Protein AF-A0A5J5AJ14-F1 (afdb_monomer)

Sequence (95 aa):
MIQNDLVHGWGLDFALRKCVEPAHEKIGVVDAHWIVHQTVPSLGNQGQADSGKAPWEGVRKRCRKEWSMFQDRMATAERAYFVAMGIDPHNSTAG

Mean predicted aligned error: 10.91 Å

Foldseek 3Di:
DPDPPPPCVVVVVVLVQVVDVVSVVVDDDPDDDDDPPPVPPPCQQPADDDPNDGRVVVVVVVVVVVVVVVVVVSVVVVCVVCVVVVHDVVVVPPD

pLDDT: mean 72.02, std 12.81, range [34.88, 90.69]

Solvent-accessible surface area (backbone atoms only — not comparable to full-atom values): 6083 Å² total; per-residue (Å²): 126,88,60,71,70,73,78,52,46,69,65,48,53,74,64,63,45,76,85,41,87,65,35,81,80,73,60,71,83,91,72,86,78,86,76,84,78,82,80,69,70,88,48,56,76,41,60,68,65,54,97,91,42,62,14,31,57,52,45,52,54,49,43,54,52,43,50,51,56,49,52,55,50,51,55,50,52,52,47,52,50,29,54,76,70,74,42,70,64,84,73,65,79,80,122

InterPro domains:
  IPR007877 Protein of unknown function DUF707 [PF05212] (1-79)
  IPR007877 Protein of unknown function DUF707 [PTHR31210] (1-82)

Radius of gyration: 17.96 Å; Cα contacts (8 Å, |Δi|>4): 42; chains: 1; bounding box: 38×35×46 Å

Secondary structure (DSSP, 8-state):
----HHHHHHHHHHHHGGGSSSHHHHS--S-----------TTTT-S--BTTB-HHHHHHHHHHHHHHHHHHHHHHHHHHHHHHTT--GGGTT--

Organism: NCBI:txid561372

Structure (mmCIF, N/CA/C/O backbone):
data_AF-A0A5J5AJ14-F1
#
_entry.id   AF-A0A5J5AJ14-F1
#
loop_
_atom_site.group_PDB
_atom_site.id
_atom_site.type_symbol
_atom_site.label_atom_id
_atom_site.label_alt_id
_atom_site.label_comp_id
_atom_site.label_asym_id
_atom_site.label_entity_id
_atom_site.label_seq_id
_atom_site.pdbx_PDB_ins_code
_atom_site.Cartn_x
_atom_site.Cartn_y
_atom_site.Cartn_z
_atom_site.occupancy
_atom_site.B_iso_or_equiv
_atom_site.auth_seq_id
_atom_site.auth_comp_id
_atom_site.auth_asym_id
_atom_site.auth_atom_id
_atom_site.pdbx_PDB_model_num
ATOM 1 N N . MET A 1 1 ? -12.020 -2.124 -1.207 1.00 55.03 1 MET A N 1
ATOM 2 C CA . MET A 1 1 ? -11.153 -1.232 -0.431 1.00 55.03 1 MET A CA 1
ATOM 3 C C . MET A 1 1 ? -12.080 -0.368 0.407 1.00 55.03 1 MET A C 1
ATOM 5 O O . MET A 1 1 ? -12.570 0.635 -0.084 1.00 55.03 1 MET A O 1
ATOM 9 N N . ILE A 1 2 ? -12.446 -0.821 1.608 1.00 49.25 2 ILE A N 1
ATOM 10 C CA . ILE A 1 2 ? -13.176 0.011 2.567 1.00 49.25 2 ILE A CA 1
ATOM 11 C C . ILE A 1 2 ? -12.137 0.851 3.282 1.00 49.25 2 ILE A C 1
ATOM 13 O O . ILE A 1 2 ? -11.470 0.397 4.213 1.00 49.25 2 ILE A O 1
ATOM 17 N N . GLN A 1 3 ? -11.965 2.066 2.789 1.00 51.84 3 GLN A N 1
ATOM 18 C CA . GLN A 1 3 ? -10.985 3.002 3.292 1.00 51.84 3 GLN A CA 1
ATOM 19 C C . GLN A 1 3 ? -11.640 4.374 3.306 1.00 51.84 3 GLN A C 1
ATOM 21 O O . GLN A 1 3 ? -12.222 4.807 2.326 1.00 51.84 3 GLN A O 1
ATOM 26 N N . ASN A 1 4 ? -11.584 5.023 4.465 1.00 54.28 4 ASN A N 1
ATOM 27 C CA . ASN A 1 4 ? -11.664 6.471 4.519 1.00 54.28 4 ASN A CA 1
ATOM 28 C C . ASN A 1 4 ? -10.481 6.975 3.675 1.00 54.28 4 ASN A C 1
ATOM 30 O O . ASN A 1 4 ? -9.333 6.691 4.035 1.00 54.28 4 ASN A O 1
ATOM 34 N N . ASP A 1 5 ? -10.779 7.589 2.532 1.00 52.09 5 ASP A N 1
ATOM 35 C CA . ASP A 1 5 ? -9.903 7.723 1.357 1.00 52.09 5 ASP A CA 1
ATOM 36 C C . ASP A 1 5 ? -8.513 8.329 1.640 1.00 52.09 5 ASP A C 1
ATOM 38 O O . ASP A 1 5 ? -7.566 8.104 0.891 1.00 52.09 5 ASP A O 1
ATOM 42 N N . LEU A 1 6 ? -8.334 9.028 2.763 1.00 55.91 6 LEU A N 1
ATOM 43 C CA . LEU A 1 6 ? -7.098 9.748 3.077 1.00 55.91 6 LEU A CA 1
ATOM 44 C C . LEU A 1 6 ? -6.028 8.920 3.810 1.00 55.91 6 LEU A C 1
ATOM 46 O O . LEU A 1 6 ? -4.842 9.195 3.665 1.00 55.91 6 LEU A O 1
ATOM 50 N N . VAL A 1 7 ? -6.397 7.886 4.578 1.00 55.34 7 VAL A N 1
ATOM 51 C CA . VAL A 1 7 ? -5.413 7.120 5.386 1.00 55.34 7 VAL A CA 1
ATOM 52 C C . VAL A 1 7 ? -4.572 6.170 4.528 1.00 55.34 7 VAL A C 1
ATOM 54 O O . VAL A 1 7 ? -3.444 5.840 4.882 1.00 55.34 7 VAL A O 1
ATOM 57 N N . HIS A 1 8 ? -5.113 5.719 3.399 1.00 54.62 8 HIS A N 1
ATOM 58 C CA . HIS A 1 8 ? -4.451 4.741 2.538 1.00 54.62 8 HIS A CA 1
ATOM 59 C C . HIS A 1 8 ? -3.950 5.313 1.211 1.00 54.62 8 HIS A C 1
ATOM 61 O O . HIS A 1 8 ? -3.161 4.636 0.552 1.00 54.62 8 HIS A O 1
ATOM 67 N N . GLY A 1 9 ? -4.326 6.550 0.855 1.00 58.81 9 GLY A N 1
ATOM 68 C CA . GLY A 1 9 ? -3.691 7.277 -0.249 1.00 58.81 9 GLY A CA 1
ATOM 69 C C . GLY A 1 9 ? -2.166 7.291 -0.100 1.00 58.81 9 GLY A C 1
ATOM 70 O O . GLY A 1 9 ? -1.460 6.917 -1.027 1.00 58.81 9 GLY A O 1
ATOM 71 N N . TRP A 1 10 ? -1.668 7.508 1.125 1.00 61.94 10 TRP A N 1
ATOM 72 C CA . TRP A 1 10 ? -0.228 7.496 1.415 1.00 61.94 10 TRP A CA 1
ATOM 73 C C . TRP A 1 10 ? 0.477 6.174 1.059 1.00 61.94 10 TRP A C 1
ATOM 75 O O . TRP A 1 10 ? 1.613 6.169 0.594 1.00 61.94 10 TRP A O 1
ATOM 85 N N . GLY A 1 11 ? -0.189 5.030 1.253 1.00 66.94 11 GLY A N 1
ATOM 86 C CA . GLY A 1 11 ? 0.352 3.722 0.868 1.00 66.94 11 GLY A CA 1
ATOM 87 C C . GLY A 1 11 ? 0.284 3.465 -0.641 1.00 66.94 11 GLY A C 1
ATOM 88 O O . GLY A 1 11 ? 1.135 2.762 -1.188 1.00 66.94 11 GLY A O 1
ATOM 89 N N . LEU A 1 12 ? -0.719 4.038 -1.312 1.00 70.56 12 LEU A N 1
ATOM 90 C CA . LEU A 1 12 ? -0.925 3.946 -2.757 1.00 70.56 12 LEU A CA 1
ATOM 91 C C . LEU A 1 12 ? 0.165 4.705 -3.531 1.00 70.56 12 LEU A C 1
ATOM 93 O O . LEU A 1 12 ? 0.637 4.214 -4.558 1.00 70.56 12 LEU A O 1
ATOM 97 N N . ASP A 1 13 ? 0.611 5.848 -3.006 1.00 66.69 13 ASP A N 1
ATOM 98 C CA . ASP A 1 13 ? 1.645 6.697 -3.615 1.00 66.69 13 ASP A CA 1
ATOM 99 C C . ASP A 1 13 ? 2.959 5.930 -3.855 1.00 66.69 13 ASP A C 1
ATOM 101 O O . ASP A 1 13 ? 3.592 6.059 -4.908 1.00 66.69 13 ASP A O 1
ATOM 105 N N . PHE A 1 14 ? 3.338 5.041 -2.926 1.00 67.62 14 PHE A N 1
ATOM 106 C CA . PHE A 1 14 ? 4.516 4.177 -3.075 1.00 67.62 14 PHE A CA 1
ATOM 107 C C . PHE A 1 14 ? 4.392 3.163 -4.220 1.00 67.62 14 PHE A C 1
ATOM 109 O O . PHE A 1 14 ? 5.410 2.743 -4.774 1.00 67.62 14 PHE A O 1
ATOM 116 N N . ALA A 1 15 ? 3.170 2.762 -4.579 1.00 73.44 15 ALA A N 1
ATOM 117 C CA . ALA A 1 15 ? 2.919 1.814 -5.659 1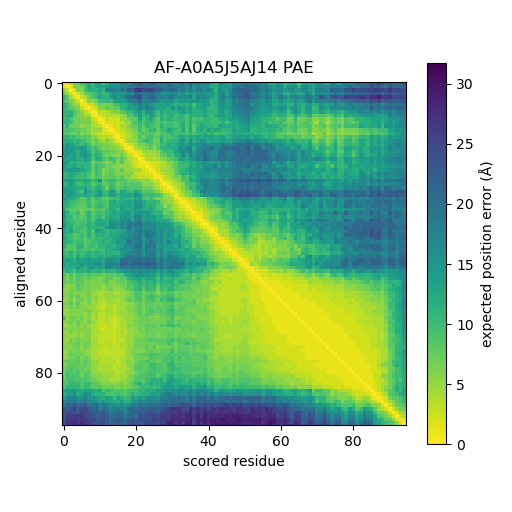.00 73.44 15 ALA A CA 1
ATOM 118 C C . ALA A 1 15 ? 2.826 2.506 -7.030 1.00 73.44 15 ALA A C 1
ATOM 120 O O . ALA A 1 15 ? 3.301 1.955 -8.022 1.00 73.44 15 ALA A O 1
ATOM 121 N N . LEU A 1 16 ? 2.250 3.711 -7.094 1.00 69.75 16 LEU A N 1
ATOM 122 C CA . LEU A 1 16 ? 2.007 4.428 -8.353 1.00 69.75 16 LEU A CA 1
ATOM 123 C C . LEU A 1 16 ? 3.251 5.110 -8.935 1.00 69.75 16 LEU A C 1
ATOM 125 O O . LEU A 1 16 ? 3.353 5.241 -10.155 1.00 69.75 16 LEU A O 1
ATOM 129 N N . ARG A 1 17 ? 4.231 5.485 -8.102 1.00 65.81 17 ARG A N 1
ATOM 130 C CA . ARG A 1 17 ? 5.472 6.129 -8.575 1.00 65.81 17 ARG A CA 1
ATOM 131 C C . ARG A 1 17 ? 6.288 5.279 -9.561 1.00 65.81 17 ARG A C 1
ATOM 133 O O . ARG A 1 17 ? 7.099 5.823 -10.296 1.00 65.81 17 ARG A O 1
ATOM 140 N N . LYS A 1 18 ? 6.091 3.953 -9.578 1.00 63.59 18 LYS A N 1
ATOM 141 C CA . LYS A 1 18 ? 6.909 3.004 -10.355 1.00 63.59 18 LYS A CA 1
ATOM 142 C C . LYS A 1 18 ? 6.837 3.205 -11.872 1.00 63.59 18 LYS A C 1
ATOM 144 O O . LYS A 1 18 ? 7.768 2.835 -12.575 1.00 63.59 18 LYS A O 1
ATOM 149 N N . CYS A 1 19 ? 5.741 3.759 -12.388 1.00 65.31 19 CYS A N 1
ATOM 150 C CA . CYS A 1 19 ? 5.520 3.864 -13.833 1.00 65.31 19 CYS A CA 1
ATOM 151 C C . CYS A 1 19 ? 6.177 5.100 -14.469 1.00 65.31 19 CYS A C 1
ATOM 153 O O . CYS A 1 19 ? 6.013 5.328 -15.668 1.00 65.31 19 CYS A O 1
ATOM 155 N N . VAL A 1 20 ? 6.853 5.941 -13.681 1.00 66.94 20 VAL A N 1
ATOM 156 C CA . VAL A 1 20 ? 7.244 7.283 -14.100 1.00 66.94 20 VAL A CA 1
ATOM 157 C C . VAL A 1 20 ? 8.596 7.663 -13.486 1.00 66.94 20 VAL A C 1
ATOM 159 O O . VAL A 1 20 ? 8.697 7.823 -12.279 1.00 66.94 20 VAL A O 1
ATOM 162 N N . GLU A 1 21 ? 9.620 7.873 -14.319 1.00 65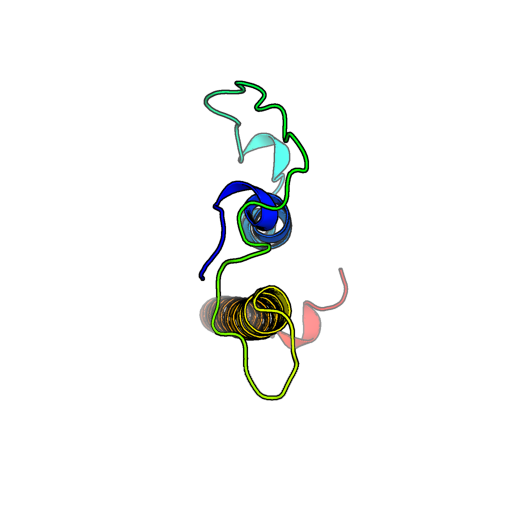.25 21 GLU A N 1
ATOM 163 C CA . GLU A 1 21 ? 10.942 8.373 -13.896 1.00 65.25 21 GLU A CA 1
ATOM 164 C C . GLU A 1 21 ? 11.308 9.677 -14.633 1.00 65.25 21 GLU A C 1
ATOM 166 O O . GLU A 1 21 ? 11.188 9.712 -15.867 1.00 65.25 21 GLU A O 1
ATOM 171 N N . PRO A 1 22 ? 11.738 10.747 -13.936 1.00 66.88 22 PRO A N 1
ATOM 172 C CA . PRO A 1 22 ? 11.690 10.932 -12.481 1.00 66.88 22 PRO A CA 1
ATOM 173 C C . PRO A 1 22 ? 10.265 11.220 -11.984 1.00 66.88 22 PRO A C 1
ATOM 175 O O . PRO A 1 22 ? 9.580 12.122 -12.471 1.00 66.88 22 PRO A O 1
ATOM 178 N N . ALA A 1 23 ? 9.801 10.446 -10.997 1.00 67.12 23 ALA A N 1
ATOM 179 C CA . ALA A 1 23 ? 8.409 10.491 -10.530 1.00 67.12 23 ALA A CA 1
ATOM 180 C C . ALA A 1 23 ? 7.985 11.882 -10.029 1.00 67.12 23 ALA A C 1
ATOM 182 O O . ALA A 1 23 ? 6.877 12.328 -10.304 1.00 67.12 23 ALA A O 1
ATOM 183 N N . HIS A 1 24 ? 8.880 12.585 -9.336 1.00 68.62 24 HIS A N 1
ATOM 184 C CA . HIS A 1 24 ? 8.615 13.884 -8.711 1.00 68.62 24 HIS A CA 1
ATOM 185 C C . HIS A 1 24 ? 8.485 15.050 -9.706 1.00 68.62 24 HIS A C 1
ATOM 187 O O . HIS A 1 24 ? 7.969 16.099 -9.336 1.00 68.62 24 HIS A O 1
ATOM 193 N N . GLU A 1 25 ? 8.926 14.882 -10.955 1.00 67.81 25 GLU A N 1
ATOM 194 C CA . GLU A 1 25 ? 8.771 15.899 -12.008 1.00 67.81 25 GLU A CA 1
ATOM 195 C C . GLU A 1 25 ? 7.514 15.670 -12.852 1.00 67.81 25 GLU A C 1
ATOM 197 O O . GLU A 1 25 ? 6.968 16.594 -13.450 1.00 67.81 25 GLU A O 1
ATOM 202 N N . LYS A 1 26 ? 7.062 14.417 -12.923 1.00 66.94 26 LYS A N 1
ATOM 203 C CA . LYS A 1 26 ? 5.990 13.975 -13.822 1.00 66.94 26 LYS A CA 1
ATOM 204 C C . LYS A 1 26 ? 4.675 13.684 -13.095 1.00 66.94 26 LYS A C 1
ATOM 206 O O . LYS A 1 26 ? 3.621 13.687 -13.726 1.00 66.94 26 LYS A O 1
ATOM 211 N N . ILE A 1 27 ? 4.719 13.453 -11.783 1.00 66.81 27 ILE A N 1
ATOM 212 C CA . ILE A 1 27 ? 3.546 13.394 -10.909 1.00 66.81 27 ILE A CA 1
ATOM 213 C C . ILE A 1 27 ? 3.424 14.760 -10.231 1.00 66.81 27 ILE A C 1
ATOM 215 O O . ILE A 1 27 ? 4.070 15.034 -9.223 1.00 66.81 27 ILE A O 1
ATOM 219 N N . GLY A 1 28 ? 2.623 15.639 -10.830 1.00 62.47 28 GLY A N 1
ATOM 220 C CA . GLY A 1 28 ? 2.360 16.977 -10.307 1.00 62.47 28 GLY A CA 1
ATOM 221 C C . GLY A 1 28 ? 1.158 17.007 -9.365 1.00 62.47 28 GLY A C 1
ATOM 222 O O . GLY A 1 28 ? 0.133 16.377 -9.629 1.00 62.47 28 GLY A O 1
ATOM 223 N N . VAL A 1 29 ? 1.259 17.788 -8.289 1.00 65.88 29 VAL A N 1
ATOM 224 C CA . VAL A 1 29 ? 0.109 18.144 -7.448 1.00 65.88 29 VAL A CA 1
ATOM 225 C C . VAL A 1 29 ? -0.643 19.281 -8.142 1.00 65.88 29 VAL A C 1
ATOM 227 O O . VAL A 1 29 ? -0.133 20.393 -8.235 1.00 65.88 29 VAL A O 1
ATOM 230 N N . VAL A 1 30 ? -1.833 18.988 -8.672 1.00 63.62 30 VAL A N 1
ATOM 231 C CA . VAL A 1 30 ? -2.655 19.965 -9.418 1.00 63.62 30 VAL A CA 1
ATOM 232 C C . VAL A 1 30 ? -3.327 20.976 -8.481 1.00 63.62 30 VAL A C 1
ATOM 234 O O . VAL A 1 30 ? -3.537 22.122 -8.864 1.00 63.62 30 VAL A O 1
ATOM 237 N N . ASP A 1 31 ? -3.622 20.566 -7.246 1.00 55.53 31 ASP A N 1
ATOM 238 C CA . ASP A 1 31 ? -4.134 21.429 -6.185 1.00 55.53 31 ASP A CA 1
ATOM 239 C C . ASP A 1 31 ? -3.616 20.930 -4.828 1.00 55.53 31 ASP A C 1
ATOM 241 O O . ASP A 1 31 ? -3.813 19.770 -4.463 1.00 55.53 31 ASP A O 1
ATOM 245 N N . ALA A 1 32 ? -2.899 21.792 -4.107 1.00 66.12 32 ALA A N 1
ATOM 246 C CA . ALA A 1 32 ? -2.279 21.486 -2.821 1.00 66.12 32 ALA A CA 1
ATOM 247 C C . ALA A 1 32 ? -3.017 22.216 -1.695 1.00 66.12 32 ALA A C 1
ATOM 249 O O . ALA A 1 32 ? -2.445 23.047 -0.988 1.00 66.12 32 ALA A O 1
ATOM 250 N N . HIS A 1 33 ? -4.300 21.909 -1.512 1.00 71.38 33 HIS A N 1
ATOM 251 C CA . HIS A 1 33 ? -4.980 22.262 -0.273 1.00 71.38 33 HIS A CA 1
ATOM 252 C C . HIS A 1 33 ? -4.574 21.273 0.814 1.00 71.38 33 HIS A C 1
ATOM 254 O O . HIS A 1 33 ? -4.821 20.069 0.718 1.00 71.38 33 HIS A O 1
ATOM 260 N N . TRP A 1 34 ? -3.935 21.778 1.869 1.00 59.50 34 TRP A N 1
ATOM 261 C CA . TRP A 1 34 ? -3.638 20.948 3.024 1.00 59.50 34 TRP A CA 1
ATOM 262 C C . TRP A 1 34 ? -4.948 20.562 3.714 1.00 59.50 34 TRP A C 1
ATOM 264 O O . TRP A 1 34 ? -5.823 21.392 3.958 1.00 59.50 34 TRP A O 1
ATOM 274 N N . ILE A 1 35 ? -5.078 19.283 4.048 1.00 64.50 35 ILE A N 1
ATOM 275 C CA . ILE A 1 35 ? -6.159 18.777 4.887 1.00 64.50 35 ILE A CA 1
ATOM 276 C C . ILE A 1 35 ? -5.529 18.430 6.230 1.00 64.50 35 ILE A C 1
ATOM 278 O O . ILE A 1 35 ? -4.624 17.598 6.301 1.00 64.50 35 ILE A O 1
ATOM 282 N N . VAL A 1 36 ? -5.994 19.058 7.312 1.00 65.75 36 VAL A N 1
ATOM 283 C CA . VAL A 1 36 ? -5.587 18.636 8.657 1.00 65.75 36 VAL A CA 1
ATOM 284 C C . VAL A 1 36 ? -6.246 17.300 8.959 1.00 65.75 36 VAL A C 1
ATOM 286 O O . VAL A 1 36 ? -7.462 17.192 9.124 1.00 65.75 36 VAL A O 1
ATOM 289 N N . HIS A 1 37 ? -5.414 16.269 9.054 1.00 66.56 37 HIS A N 1
ATOM 290 C CA . HIS A 1 37 ? -5.842 14.968 9.523 1.00 66.56 37 HIS A CA 1
ATOM 291 C C . HIS A 1 37 ? -6.046 15.037 11.042 1.00 66.56 37 HIS A C 1
ATOM 293 O O . HIS A 1 37 ? -5.091 15.012 11.813 1.00 66.56 37 HIS A O 1
ATOM 299 N N . GLN A 1 38 ? -7.299 15.113 11.494 1.00 67.25 38 GLN A N 1
ATOM 300 C CA . GLN A 1 38 ? -7.631 15.251 12.922 1.00 67.25 38 GLN A CA 1
ATOM 301 C C . GLN A 1 38 ? -7.256 14.024 13.773 1.00 67.25 38 GLN A C 1
ATOM 303 O O . GLN A 1 38 ? -7.411 14.044 14.987 1.00 67.25 38 GLN A O 1
ATOM 308 N N . THR A 1 39 ? -6.763 12.942 13.162 1.00 62.75 39 THR A N 1
ATOM 309 C CA . THR A 1 39 ? -6.344 11.695 13.840 1.00 62.75 39 THR A CA 1
ATOM 310 C C . THR A 1 39 ? -7.475 10.983 14.597 1.00 62.75 39 THR A C 1
ATOM 312 O O . THR A 1 39 ? -7.256 9.942 15.210 1.00 62.75 39 THR A O 1
ATOM 315 N N . VAL A 1 40 ? -8.708 11.492 14.510 1.00 66.19 40 VAL A N 1
ATOM 316 C CA . VAL A 1 40 ? -9.903 10.876 15.086 1.00 66.19 40 VAL A CA 1
ATOM 317 C C . VAL A 1 40 ? -10.250 9.619 14.277 1.00 66.19 40 VAL A C 1
ATOM 319 O O . VAL A 1 40 ? -10.511 9.724 13.074 1.00 66.19 40 VAL A O 1
ATOM 322 N N . PRO A 1 41 ? -10.280 8.421 14.891 1.00 63.03 41 PRO A N 1
ATOM 323 C CA . PRO A 1 41 ? -10.619 7.194 14.182 1.00 63.03 41 PRO A CA 1
ATOM 324 C C . PRO A 1 41 ? -12.108 7.184 13.804 1.00 63.03 41 PRO A C 1
ATOM 326 O O . PRO A 1 41 ? -12.963 6.795 14.596 1.00 63.03 41 PRO A O 1
ATOM 329 N N . SER A 1 42 ? -12.434 7.560 12.567 1.00 66.62 42 SER A N 1
ATOM 330 C CA . SER A 1 42 ? -13.823 7.593 12.070 1.00 66.62 42 SER A CA 1
ATOM 331 C C . SER A 1 42 ? -14.477 6.207 11.952 1.00 66.62 42 SER A C 1
ATOM 333 O O . SER A 1 42 ? -15.697 6.098 11.853 1.00 66.62 42 SER A O 1
ATOM 335 N N . LEU A 1 43 ? -13.675 5.136 12.004 1.00 66.25 43 LEU A N 1
ATOM 336 C CA . LEU A 1 43 ? -14.122 3.744 11.886 1.00 66.25 43 LEU A CA 1
ATOM 337 C C . LEU A 1 43 ? -14.074 2.959 13.208 1.00 66.25 43 LEU A C 1
ATOM 339 O O . LEU A 1 43 ? -14.297 1.751 13.191 1.00 66.25 43 LEU A O 1
ATOM 343 N N . GLY A 1 44 ? -13.798 3.605 14.350 1.00 66.06 44 GLY A N 1
ATOM 344 C CA . GLY A 1 44 ? -13.652 2.927 15.651 1.00 66.06 44 GLY A CA 1
ATOM 345 C C . GLY A 1 44 ? -14.872 2.089 16.071 1.00 66.06 44 GLY A C 1
ATOM 346 O O . GLY A 1 44 ? -14.718 1.016 16.652 1.00 66.06 44 GLY A O 1
ATOM 347 N N . ASN A 1 45 ? -16.070 2.541 15.691 1.00 72.44 45 ASN A N 1
ATOM 348 C CA . ASN A 1 45 ? -17.342 1.844 15.917 1.00 72.44 45 ASN A CA 1
ATOM 349 C C . ASN A 1 45 ? -17.947 1.260 14.635 1.00 72.44 45 ASN A C 1
ATOM 351 O O . ASN A 1 45 ? -19.065 0.754 14.661 1.00 72.44 45 ASN A O 1
ATOM 355 N N . GLN A 1 46 ? -17.249 1.344 13.501 1.00 71.50 46 GLN A N 1
ATOM 356 C CA . GLN A 1 46 ? -17.728 0.715 12.278 1.00 71.50 46 GLN A CA 1
ATOM 357 C C . GLN A 1 46 ? -17.345 -0.764 12.281 1.00 71.50 46 GLN A C 1
ATOM 359 O O . GLN A 1 46 ? -16.240 -1.124 12.672 1.00 71.50 46 GLN A O 1
ATOM 364 N N . GLY A 1 47 ? -18.266 -1.622 11.845 1.00 72.06 47 GLY A N 1
ATOM 365 C CA . GLY A 1 47 ? -18.121 -3.078 11.899 1.00 72.06 47 GLY A CA 1
ATOM 366 C C . GLY A 1 47 ? -19.135 -3.732 12.835 1.00 72.06 47 GLY A C 1
ATOM 367 O O . GLY A 1 47 ? -19.834 -3.066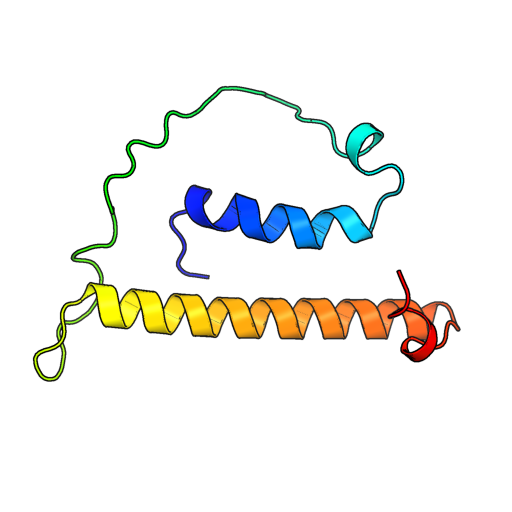 13.590 1.00 72.06 47 GLY A O 1
ATOM 368 N N . GLN A 1 48 ? -19.235 -5.055 12.755 1.00 78.19 48 GLN A N 1
ATOM 369 C CA . GLN A 1 48 ? -20.026 -5.843 13.696 1.00 78.19 48 GLN A CA 1
ATOM 370 C C . GLN A 1 48 ? -19.121 -6.268 14.851 1.00 78.19 48 GLN A C 1
ATOM 372 O O . GLN A 1 48 ? -18.020 -6.771 14.616 1.00 78.19 48 GLN A O 1
ATOM 377 N N . ALA A 1 49 ? -19.579 -6.046 16.083 1.00 80.31 49 ALA A N 1
ATOM 378 C CA . ALA A 1 49 ? -18.991 -6.707 17.237 1.00 80.31 49 ALA A CA 1
ATOM 379 C C . ALA A 1 49 ? -19.341 -8.196 17.149 1.00 80.31 49 ALA A C 1
ATOM 381 O O . ALA A 1 49 ? -20.506 -8.549 16.981 1.00 80.31 49 ALA A O 1
ATOM 382 N N . ASP A 1 50 ? -18.337 -9.057 17.238 1.00 80.44 50 ASP A N 1
ATOM 383 C CA . ASP A 1 50 ? -18.513 -10.505 17.176 1.00 80.44 50 ASP A CA 1
ATOM 384 C C . ASP A 1 50 ? -17.593 -11.154 18.209 1.00 80.44 50 ASP A C 1
ATOM 386 O O . ASP A 1 50 ? -16.438 -10.747 18.367 1.00 80.44 50 ASP A O 1
ATOM 390 N N . SER A 1 51 ? -18.104 -12.158 18.923 1.00 81.56 51 SER A N 1
ATOM 391 C CA . SER A 1 51 ? -17.312 -13.018 19.807 1.00 81.56 51 SER A CA 1
ATOM 392 C C . SER A 1 51 ? -16.477 -12.243 20.845 1.00 81.56 51 SER A C 1
ATOM 394 O O . SER A 1 51 ? -15.332 -12.593 21.125 1.00 81.56 51 SER A O 1
ATOM 396 N N . GLY A 1 52 ? -17.033 -11.151 21.385 1.00 82.75 52 GLY A N 1
ATOM 397 C CA . GLY A 1 52 ? -16.377 -10.298 22.386 1.00 82.75 52 GLY A CA 1
ATOM 398 C C . GLY A 1 52 ? -15.337 -9.312 21.837 1.00 82.75 52 GLY A C 1
ATOM 399 O O . GLY A 1 52 ? -14.695 -8.618 22.622 1.00 82.75 52 GLY A O 1
ATOM 400 N N . LYS A 1 53 ? -15.162 -9.223 20.514 1.00 84.38 53 LYS A N 1
ATOM 401 C CA . LYS A 1 53 ? -14.216 -8.301 19.869 1.00 84.38 53 LYS A CA 1
ATOM 402 C C . LYS A 1 53 ? -14.861 -6.969 19.534 1.00 84.38 53 LYS A C 1
ATOM 404 O O . LYS A 1 53 ? -16.029 -6.904 19.143 1.00 84.38 53 LYS A O 1
ATOM 409 N N . ALA A 1 54 ? -14.071 -5.906 19.631 1.00 85.31 54 ALA A N 1
ATOM 410 C CA . ALA A 1 54 ? -14.535 -4.574 19.278 1.00 85.31 54 ALA A CA 1
ATOM 411 C C . ALA A 1 54 ? -14.742 -4.442 17.748 1.00 85.31 54 ALA A C 1
ATOM 413 O O . ALA A 1 54 ? -13.951 -4.997 16.978 1.00 85.31 54 ALA A O 1
ATOM 414 N N . PRO A 1 55 ? -15.746 -3.675 17.274 1.00 82.62 55 PRO A N 1
ATOM 415 C CA . PRO A 1 55 ? -16.059 -3.514 15.845 1.00 82.62 55 PRO A CA 1
ATOM 416 C C . PRO A 1 55 ? -14.859 -3.173 14.942 1.00 82.62 55 PRO A C 1
ATOM 418 O O . PRO A 1 55 ? -14.701 -3.742 13.854 1.00 82.62 55 PRO A O 1
ATOM 421 N N . TRP A 1 56 ? -13.959 -2.303 15.418 1.00 80.88 56 TRP A N 1
ATOM 422 C CA . TRP A 1 56 ? -12.765 -1.884 14.678 1.00 80.88 56 TRP A CA 1
ATOM 423 C C . TRP A 1 56 ? -11.802 -3.033 14.355 1.00 80.88 56 TRP A C 1
ATOM 425 O O . TRP A 1 56 ? -11.037 -2.939 13.390 1.00 80.88 56 TRP A O 1
ATOM 435 N N . GLU A 1 57 ? -11.813 -4.129 15.119 1.00 84.31 57 GLU A N 1
ATOM 436 C CA . GLU A 1 57 ? -10.965 -5.291 14.842 1.00 84.31 57 GLU A CA 1
ATOM 437 C C . GLU A 1 57 ? -11.351 -5.957 13.518 1.00 84.31 57 GLU A C 1
ATOM 439 O O . GLU A 1 57 ? -10.477 -6.296 12.709 1.00 84.31 57 GLU A O 1
ATOM 444 N N . GLY A 1 58 ? -12.657 -6.088 13.262 1.00 82.75 58 GLY A N 1
ATOM 445 C CA . GLY A 1 58 ? -13.189 -6.597 11.999 1.00 82.75 58 GLY A CA 1
ATOM 446 C C . GLY A 1 58 ? -12.811 -5.696 10.824 1.00 82.75 58 GLY A C 1
ATOM 447 O O . GLY A 1 58 ? -12.361 -6.185 9.783 1.00 82.75 58 GLY A O 1
ATOM 448 N N . VAL A 1 59 ? -12.890 -4.376 11.019 1.00 80.19 59 VAL A N 1
ATOM 449 C CA . VAL A 1 59 ? -12.448 -3.387 10.024 1.00 80.19 59 VAL A CA 1
ATOM 450 C C . VAL A 1 59 ? -10.958 -3.535 9.738 1.00 80.19 59 VAL A C 1
ATOM 452 O O . VAL A 1 59 ? -10.589 -3.685 8.576 1.00 80.19 59 VAL A O 1
ATOM 455 N N . ARG A 1 60 ? -10.095 -3.607 10.760 1.00 80.06 60 ARG A N 1
ATOM 456 C CA . ARG A 1 60 ? -8.645 -3.799 10.562 1.00 80.06 60 ARG A CA 1
ATOM 457 C C . ARG A 1 60 ? -8.321 -5.107 9.849 1.00 80.06 60 ARG A C 1
ATOM 459 O O . ARG A 1 60 ? -7.424 -5.128 9.007 1.00 80.06 60 ARG A O 1
ATOM 466 N N . LYS A 1 61 ? -9.030 -6.198 10.158 1.00 84.88 61 LYS A N 1
ATOM 467 C CA . LYS A 1 61 ? -8.860 -7.483 9.460 1.00 84.88 61 LYS A CA 1
ATOM 468 C C . LYS A 1 61 ? -9.215 -7.353 7.977 1.00 84.88 61 LYS A C 1
ATOM 470 O O . LYS A 1 61 ? -8.443 -7.814 7.136 1.00 84.88 61 LYS A O 1
ATOM 475 N N . ARG A 1 62 ? -10.337 -6.701 7.654 1.00 83.44 62 ARG A N 1
ATOM 476 C CA . ARG A 1 62 ? -10.741 -6.435 6.267 1.00 83.44 62 ARG A CA 1
ATOM 477 C C . ARG A 1 62 ? -9.732 -5.539 5.549 1.00 83.44 62 ARG A C 1
ATOM 479 O O . ARG A 1 62 ? -9.310 -5.917 4.464 1.00 83.44 62 ARG A O 1
ATOM 486 N N . CYS A 1 63 ? -9.280 -4.443 6.165 1.00 80.00 63 CYS A N 1
ATOM 487 C CA . CY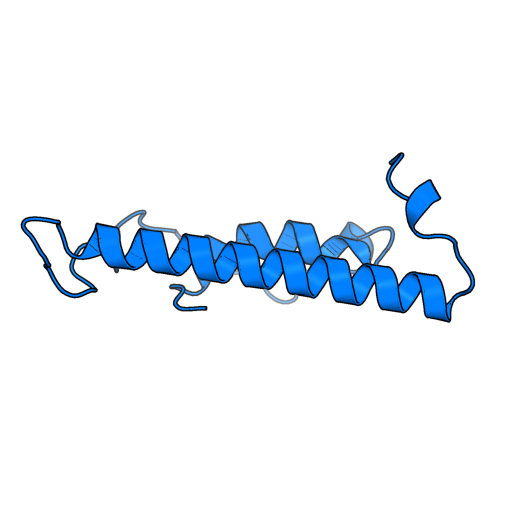S A 1 63 ? -8.278 -3.549 5.573 1.00 80.00 63 CYS A CA 1
ATOM 488 C C . CYS A 1 63 ? -6.988 -4.298 5.219 1.00 80.00 63 CYS A C 1
ATOM 490 O O . CYS A 1 63 ? -6.490 -4.162 4.108 1.00 80.00 63 CYS A O 1
ATOM 492 N N . ARG A 1 64 ? -6.480 -5.154 6.120 1.00 83.25 64 ARG A N 1
ATOM 493 C CA . ARG A 1 64 ? -5.299 -5.989 5.835 1.00 83.25 64 ARG A CA 1
ATOM 494 C C . ARG A 1 64 ? -5.528 -6.950 4.668 1.00 83.25 64 ARG A C 1
ATOM 496 O O . ARG A 1 64 ? -4.655 -7.087 3.819 1.00 83.25 64 ARG A O 1
ATOM 503 N N . LYS A 1 65 ? -6.699 -7.594 4.607 1.00 87.12 65 LYS A N 1
ATOM 504 C CA . LYS A 1 65 ? -7.051 -8.491 3.495 1.00 87.12 65 LYS A CA 1
ATOM 505 C C . LYS A 1 65 ? -7.097 -7.734 2.166 1.00 87.12 65 LYS A C 1
ATOM 507 O O . LYS A 1 65 ? -6.552 -8.202 1.175 1.00 87.12 65 LYS A O 1
ATOM 512 N N . GLU A 1 66 ? -7.741 -6.572 2.143 1.00 85.38 66 GLU A N 1
ATOM 513 C CA . GLU A 1 66 ? -7.833 -5.732 0.947 1.00 85.38 66 GLU A CA 1
ATOM 514 C C . GLU A 1 66 ? -6.476 -5.200 0.497 1.00 85.38 66 GLU A C 1
ATOM 516 O O . GLU A 1 66 ? -6.214 -5.170 -0.702 1.00 85.38 66 GLU A O 1
ATOM 521 N N . TRP A 1 67 ? -5.604 -4.855 1.442 1.00 83.31 67 TRP A N 1
ATOM 522 C CA . TRP A 1 67 ? -4.234 -4.458 1.150 1.00 83.31 67 TRP A CA 1
ATOM 523 C C . TRP A 1 67 ? -3.421 -5.595 0.519 1.00 83.31 67 TRP A C 1
ATOM 525 O O . TRP A 1 67 ? -2.782 -5.378 -0.505 1.00 83.31 67 TRP A O 1
ATOM 535 N N . SER A 1 68 ? -3.517 -6.819 1.052 1.00 88.38 68 SER A N 1
ATOM 536 C CA . SER A 1 68 ? -2.880 -8.000 0.443 1.00 88.38 68 SER A CA 1
ATOM 537 C C . SER A 1 68 ? -3.360 -8.216 -0.994 1.00 88.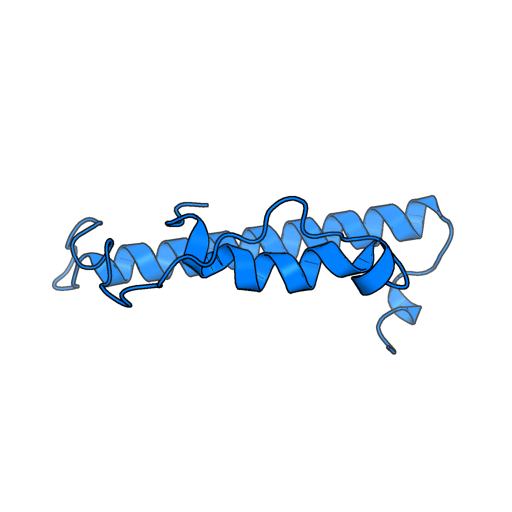38 68 SER A C 1
ATOM 539 O O . SER A 1 68 ? -2.548 -8.322 -1.904 1.00 88.38 68 SER A O 1
ATOM 541 N N . MET A 1 69 ? -4.679 -8.182 -1.224 1.00 88.62 69 MET A N 1
ATOM 542 C CA . MET A 1 69 ? -5.241 -8.328 -2.573 1.00 88.62 69 MET A CA 1
ATOM 543 C C . MET A 1 69 ? -4.765 -7.221 -3.525 1.00 88.62 69 MET A C 1
ATOM 545 O O . MET A 1 69 ? -4.564 -7.472 -4.711 1.00 88.62 69 MET A O 1
ATOM 549 N N . PHE A 1 70 ? -4.607 -5.989 -3.036 1.00 86.12 70 PHE A N 1
ATOM 550 C CA . PHE A 1 70 ? -4.054 -4.892 -3.827 1.00 86.12 70 PHE A CA 1
ATOM 551 C C . PHE A 1 70 ? -2.596 -5.163 -4.222 1.00 86.12 70 PHE A C 1
ATOM 553 O O . PHE A 1 70 ? -2.266 -5.052 -5.402 1.00 86.12 70 PHE A O 1
ATOM 560 N N . GLN A 1 71 ? -1.751 -5.567 -3.272 1.00 85.69 71 GLN A N 1
ATOM 561 C CA . GLN A 1 71 ? -0.351 -5.904 -3.543 1.00 85.69 71 GLN A CA 1
ATOM 562 C C . GLN A 1 71 ? -0.227 -7.040 -4.567 1.00 85.69 71 GLN A C 1
ATOM 564 O O . GLN A 1 71 ? 0.527 -6.907 -5.531 1.00 85.69 71 GLN A O 1
ATOM 569 N N . ASP A 1 72 ? -1.027 -8.101 -4.427 1.00 90.69 72 ASP A N 1
ATOM 5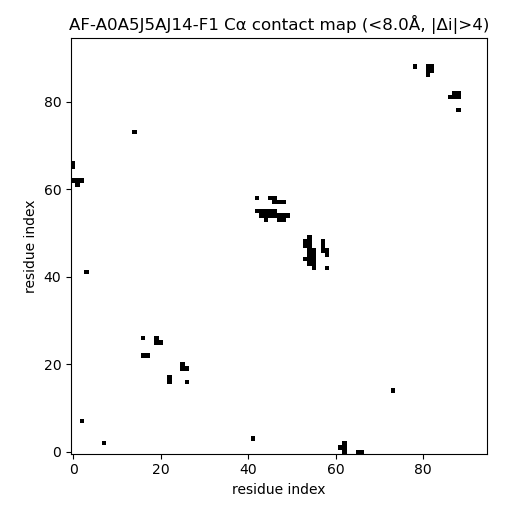70 C CA . ASP A 1 72 ? -1.043 -9.232 -5.364 1.00 90.69 72 ASP A CA 1
ATOM 571 C C . ASP A 1 72 ? -1.433 -8.796 -6.785 1.00 90.69 72 ASP A C 1
ATOM 573 O O . ASP A 1 72 ? -0.832 -9.227 -7.779 1.00 90.69 72 ASP A O 1
ATOM 577 N N . ARG A 1 73 ? -2.429 -7.905 -6.897 1.00 89.06 73 ARG A N 1
ATOM 578 C CA . ARG A 1 73 ? -2.859 -7.331 -8.180 1.00 89.06 73 ARG A CA 1
ATOM 579 C C . ARG A 1 73 ? -1.762 -6.478 -8.808 1.00 89.06 73 ARG A C 1
ATOM 581 O O . ARG A 1 73 ? -1.515 -6.628 -10.002 1.00 89.06 73 ARG A O 1
ATOM 588 N N . MET A 1 74 ? -1.093 -5.635 -8.021 1.00 86.56 74 MET A N 1
ATOM 589 C CA . MET A 1 74 ? 0.019 -4.810 -8.502 1.00 86.56 74 MET A CA 1
ATOM 590 C C . MET A 1 74 ? 1.188 -5.671 -8.989 1.00 86.56 74 MET A C 1
ATOM 592 O O . MET A 1 74 ? 1.651 -5.480 -10.109 1.00 86.56 74 MET A O 1
ATOM 596 N N . ALA A 1 75 ? 1.603 -6.677 -8.215 1.00 87.69 75 ALA A N 1
ATOM 597 C CA . ALA A 1 75 ? 2.680 -7.589 -8.604 1.00 87.69 75 ALA A CA 1
ATOM 598 C C . ALA A 1 75 ? 2.333 -8.408 -9.859 1.00 87.69 75 ALA A C 1
ATOM 600 O O . ALA A 1 75 ? 3.190 -8.713 -10.688 1.00 87.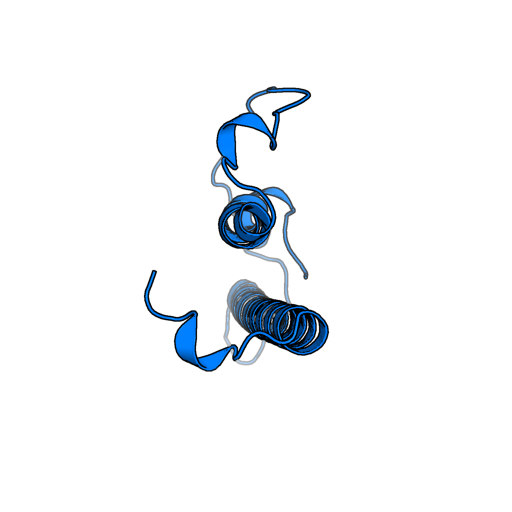69 75 ALA A O 1
ATOM 601 N N . THR A 1 76 ? 1.065 -8.787 -10.026 1.00 90.31 76 THR A N 1
ATOM 602 C CA . THR A 1 76 ? 0.607 -9.491 -11.233 1.00 90.31 76 THR A CA 1
ATOM 603 C C . THR A 1 76 ? 0.623 -8.581 -12.457 1.00 90.31 76 THR A C 1
ATOM 605 O O . THR A 1 76 ? 1.094 -9.005 -13.511 1.00 90.31 76 THR A O 1
ATOM 608 N N . ALA A 1 77 ? 0.172 -7.333 -12.318 1.00 87.31 77 ALA A N 1
ATOM 609 C CA . ALA A 1 77 ? 0.236 -6.344 -13.391 1.00 87.31 77 ALA A CA 1
ATOM 610 C C . ALA A 1 77 ? 1.687 -6.028 -13.796 1.00 87.31 77 ALA A C 1
ATOM 612 O O . ALA A 1 77 ? 1.994 -5.995 -14.983 1.00 87.31 77 ALA A O 1
ATOM 613 N N . GLU A 1 78 ? 2.586 -5.873 -12.821 1.00 85.06 78 GLU A N 1
ATOM 614 C CA . GLU A 1 78 ? 4.016 -5.618 -13.042 1.00 85.06 78 GLU A CA 1
ATOM 615 C C . GLU A 1 78 ? 4.682 -6.771 -13.807 1.00 85.06 78 GLU A C 1
ATOM 617 O O . GLU A 1 78 ? 5.333 -6.550 -14.828 1.00 85.06 78 GLU A O 1
ATOM 622 N N . ARG A 1 79 ? 4.433 -8.022 -13.398 1.00 87.31 79 ARG A N 1
ATOM 623 C CA . ARG A 1 79 ? 4.913 -9.203 -14.136 1.00 87.31 79 ARG A CA 1
ATOM 624 C C . ARG A 1 79 ? 4.377 -9.251 -15.567 1.00 87.31 79 ARG A C 1
ATOM 626 O O . ARG A 1 79 ? 5.146 -9.515 -16.486 1.00 87.31 79 ARG A O 1
ATOM 633 N N . ALA A 1 80 ? 3.083 -8.994 -15.765 1.00 88.50 80 ALA A N 1
ATOM 634 C CA . ALA A 1 80 ? 2.473 -9.001 -17.094 1.00 88.50 80 ALA A CA 1
ATOM 635 C C . ALA A 1 80 ? 3.078 -7.926 -18.013 1.00 88.50 80 ALA A C 1
ATOM 637 O O . ALA A 1 80 ? 3.332 -8.199 -19.185 1.00 88.50 80 ALA A O 1
ATOM 638 N N . TYR A 1 81 ? 3.358 -6.736 -17.474 1.00 85.44 81 TYR A N 1
ATOM 639 C CA . TYR A 1 81 ? 4.029 -5.658 -18.198 1.00 85.44 81 TYR A CA 1
ATOM 640 C C . TYR A 1 81 ? 5.436 -6.063 -18.657 1.00 85.44 81 TYR A C 1
ATOM 642 O O . TYR A 1 81 ? 5.744 -5.948 -19.842 1.00 85.44 81 TYR A O 1
ATOM 650 N N . PHE A 1 82 ? 6.274 -6.594 -17.760 1.00 85.50 82 PHE A N 1
ATOM 651 C CA . PHE A 1 82 ? 7.639 -6.997 -18.120 1.00 85.50 82 PHE A CA 1
ATOM 652 C C . PHE A 1 82 ? 7.669 -8.133 -19.148 1.00 85.50 82 PHE A C 1
ATOM 654 O O . PHE A 1 82 ? 8.418 -8.046 -20.120 1.00 85.50 82 PHE A O 1
ATOM 661 N N . VAL A 1 83 ? 6.792 -9.135 -19.009 1.00 89.12 83 VAL A N 1
ATOM 662 C CA . VAL A 1 83 ? 6.648 -10.214 -20.001 1.00 89.12 83 VAL A CA 1
ATOM 663 C C . VAL A 1 83 ? 6.249 -9.661 -21.372 1.00 89.12 83 VAL A C 1
ATOM 665 O O . VAL A 1 83 ? 6.838 -10.054 -22.376 1.00 89.12 83 VAL A O 1
ATOM 668 N N . ALA A 1 84 ? 5.297 -8.722 -21.432 1.00 88.12 84 ALA A N 1
ATOM 669 C CA . ALA A 1 84 ? 4.890 -8.085 -22.688 1.00 88.12 84 ALA A CA 1
ATOM 670 C C . ALA A 1 84 ? 6.023 -7.269 -23.338 1.00 88.12 84 ALA A C 1
ATOM 672 O O . ALA A 1 84 ? 6.087 -7.173 -24.562 1.00 88.12 84 ALA A O 1
ATOM 673 N N . MET A 1 85 ? 6.931 -6.720 -22.529 1.00 86.00 85 MET A N 1
ATOM 674 C CA . MET A 1 85 ? 8.123 -5.994 -22.978 1.00 86.00 85 MET A CA 1
ATOM 675 C C . MET A 1 85 ? 9.319 -6.909 -23.303 1.00 86.00 85 MET A C 1
ATOM 677 O O . MET A 1 85 ? 10.362 -6.409 -23.719 1.00 86.00 85 MET A O 1
ATOM 681 N N . GLY A 1 86 ? 9.200 -8.229 -23.116 1.00 86.56 86 GLY A N 1
ATOM 682 C CA . GLY A 1 86 ? 10.296 -9.182 -23.326 1.00 86.56 86 GLY A CA 1
ATOM 683 C C . GLY A 1 86 ? 11.410 -9.108 -22.272 1.00 86.56 86 GLY A C 1
ATOM 684 O O . GLY A 1 86 ? 12.528 -9.548 -22.534 1.00 86.56 86 GLY A O 1
ATOM 685 N N . ILE A 1 87 ? 11.125 -8.542 -21.096 1.00 81.81 87 ILE A N 1
ATOM 686 C CA . ILE A 1 87 ? 12.061 -8.396 -19.974 1.00 81.81 87 ILE A CA 1
ATOM 687 C C . ILE A 1 87 ? 11.794 -9.516 -18.962 1.00 81.81 87 ILE A C 1
ATOM 689 O O . ILE A 1 87 ? 10.646 -9.737 -18.577 1.00 81.81 87 ILE A O 1
ATOM 693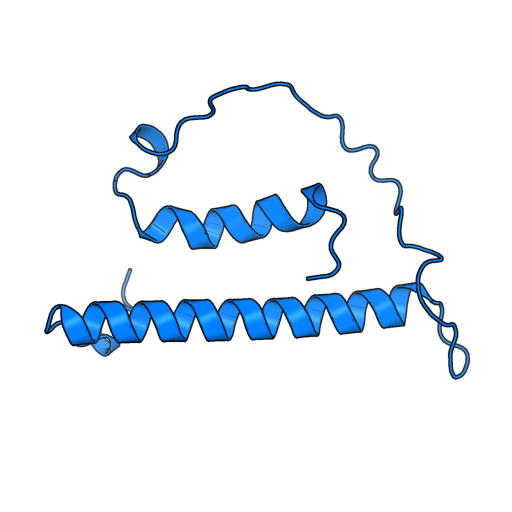 N N . ASP A 1 88 ? 12.845 -10.207 -18.506 1.00 76.88 88 ASP A N 1
ATOM 694 C CA . ASP A 1 88 ? 12.726 -11.198 -17.430 1.00 76.88 88 ASP A CA 1
ATOM 695 C C . ASP A 1 88 ? 12.444 -10.489 -16.087 1.00 76.88 88 ASP A C 1
ATOM 697 O O . ASP A 1 88 ? 13.320 -9.770 -15.589 1.00 76.88 88 ASP A O 1
ATOM 701 N N . PRO A 1 89 ? 11.263 -10.694 -15.466 1.00 67.00 89 PRO A N 1
ATOM 702 C CA . PRO A 1 89 ? 10.919 -10.053 -14.200 1.00 67.00 89 PRO A CA 1
ATOM 703 C C . PRO A 1 89 ? 11.836 -10.474 -13.041 1.00 67.00 89 PRO A C 1
ATOM 705 O O . PRO A 1 89 ? 11.882 -9.785 -12.021 1.00 67.00 89 PRO A O 1
ATOM 708 N N . HIS A 1 90 ? 12.553 -11.599 -13.159 1.00 65.12 90 HIS A N 1
ATOM 709 C CA . HIS A 1 90 ? 13.382 -12.134 -12.079 1.00 65.12 90 HIS A CA 1
ATOM 710 C C . HIS A 1 90 ? 14.672 -11.328 -11.850 1.00 65.12 90 HIS A C 1
ATOM 712 O O . HIS A 1 90 ? 15.208 -11.340 -10.741 1.00 65.12 90 HIS A O 1
ATOM 718 N N . ASN A 1 91 ? 15.125 -10.576 -12.859 1.00 55.62 91 ASN A N 1
ATOM 719 C CA . ASN A 1 91 ? 16.291 -9.689 -12.777 1.00 55.62 91 ASN A CA 1
ATOM 720 C C . ASN A 1 91 ? 15.955 -8.277 -12.264 1.00 55.62 91 ASN A C 1
ATOM 722 O O . ASN A 1 91 ? 16.860 -7.477 -12.038 1.00 55.62 91 ASN A O 1
ATOM 726 N N . SER A 1 92 ?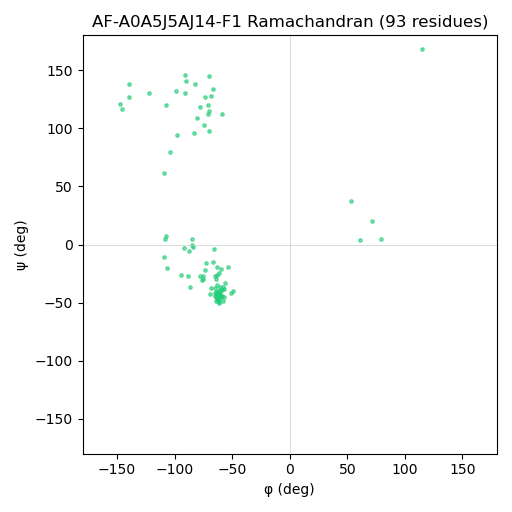 14.674 -7.954 -12.064 1.00 53.12 92 SER A N 1
ATOM 727 C CA . SER A 1 92 ? 14.219 -6.602 -11.707 1.00 53.12 92 SER A CA 1
ATOM 728 C C . SER A 1 92 ? 14.106 -6.346 -10.197 1.00 53.12 92 SER A C 1
ATOM 730 O O . SER A 1 92 ? 13.802 -5.229 -9.797 1.00 53.12 92 SER A O 1
ATOM 732 N N . THR A 1 93 ? 14.358 -7.342 -9.338 1.00 46.75 93 THR A N 1
ATOM 733 C CA . THR A 1 93 ? 14.298 -7.197 -7.865 1.00 46.75 93 THR A CA 1
ATOM 734 C C . THR A 1 93 ? 15.584 -6.666 -7.215 1.00 46.75 93 THR A C 1
ATOM 736 O O . THR A 1 93 ? 15.656 -6.596 -5.990 1.00 46.75 93 THR A O 1
ATOM 739 N N . ALA A 1 94 ? 16.594 -6.284 -7.999 1.00 36.75 94 ALA A N 1
ATOM 740 C CA . ALA A 1 94 ? 17.803 -5.619 -7.513 1.00 36.75 94 ALA A CA 1
ATOM 741 C C . ALA A 1 94 ? 17.750 -4.119 -7.854 1.00 36.75 94 ALA A C 1
ATOM 743 O O . ALA A 1 94 ? 18.332 -3.682 -8.844 1.00 36.75 94 ALA A O 1
ATOM 744 N N . GLY A 1 95 ? 17.014 -3.344 -7.056 1.00 34.88 95 GLY A N 1
ATOM 745 C CA . GLY A 1 95 ? 16.889 -1.890 -7.198 1.00 34.88 95 GLY A CA 1
ATOM 746 C C . GLY A 1 95 ? 16.167 -1.267 -6.020 1.00 34.88 95 GLY A C 1
ATOM 747 O O . GLY A 1 95 ? 14.988 -1.632 -5.814 1.00 34.88 95 GLY A O 1
#